Protein AF-A0A2Z4U8I6-F1 (afdb_monomer)

Mean predicted aligned error: 8.93 Å

Secondary structure (DSSP, 8-state):
-HHHHHHHHHHHHHHHHHHHHHHHH-HHHHHHHHHHHHHHHHHHHHHHHHHHHHHHHHHHTT--

pLDDT: mean 83.81, std 8.23, range [56.72, 96.19]

Sequence (64 aa):
MLHMLYAIHDFKERAEISANCFAKLHPFVFFLSVFIGMPVLTLGAVFLFSSVLVVPMALVLGWT

Organism: NCBI:txid1912897

Solvent-accessible surface area (backbone atoms only — not comparable to full-atom values): 3556 Å² total; per-residue (Å²): 115,70,68,60,54,50,51,54,48,53,53,48,51,52,49,51,53,52,49,53,53,44,37,72,77,35,52,68,60,43,50,50,48,54,65,48,44,56,54,50,52,51,51,48,51,51,48,52,55,47,43,68,55,50,52,59,49,33,60,74,71,60,73,113

Structure (mmCIF, N/CA/C/O backbone):
data_AF-A0A2Z4U8I6-F1
#
_entry.id   AF-A0A2Z4U8I6-F1
#
loop_
_atom_site.group_PDB
_atom_site.id
_atom_site.type_symbol
_atom_site.label_atom_id
_atom_site.label_alt_id
_atom_site.label_comp_id
_atom_site.label_asym_id
_atom_site.label_entity_id
_atom_site.label_seq_id
_atom_site.pdbx_PDB_ins_code
_atom_site.Cartn_x
_atom_site.Cartn_y
_atom_site.Cartn_z
_atom_site.occupancy
_atom_site.B_iso_or_equiv
_atom_site.auth_seq_id
_atom_site.auth_comp_id
_atom_site.auth_asym_id
_atom_site.auth_atom_id
_atom_site.pdbx_PDB_model_num
ATOM 1 N N . MET A 1 1 ? 20.692 13.069 11.232 1.00 61.44 1 MET A N 1
ATOM 2 C CA . MET A 1 1 ? 20.011 11.760 11.386 1.00 61.44 1 MET A CA 1
ATOM 3 C C . MET A 1 1 ? 18.912 11.790 12.451 1.00 61.44 1 MET A C 1
ATOM 5 O O . MET A 1 1 ? 17.782 11.490 12.102 1.00 61.44 1 MET A O 1
ATOM 9 N N . LEU A 1 2 ? 19.175 12.232 13.691 1.00 80.25 2 LEU A N 1
ATOM 10 C CA . LEU A 1 2 ? 18.166 12.312 14.773 1.00 80.25 2 LEU A CA 1
ATOM 11 C C . LEU A 1 2 ? 16.910 13.143 14.444 1.00 80.25 2 LEU A C 1
ATOM 13 O O . LEU A 1 2 ? 15.811 12.767 14.829 1.00 80.25 2 LEU A O 1
ATOM 17 N N . HIS A 1 3 ? 17.053 14.230 13.681 1.00 76.25 3 HIS A N 1
ATOM 18 C CA . HIS A 1 3 ? 15.930 15.112 13.341 1.00 76.25 3 HIS A CA 1
ATOM 19 C C . HIS A 1 3 ? 14.868 14.443 12.447 1.00 76.25 3 HIS A C 1
ATOM 21 O O . HIS A 1 3 ? 13.684 14.724 12.588 1.00 76.25 3 HIS A O 1
ATOM 27 N N . MET A 1 4 ? 15.273 13.517 11.564 1.00 81.94 4 MET A N 1
ATOM 28 C CA . MET A 1 4 ? 14.319 12.755 10.746 1.00 81.94 4 MET A CA 1
ATOM 29 C C . MET A 1 4 ? 13.540 11.760 11.602 1.00 81.94 4 MET A C 1
ATOM 31 O O . MET A 1 4 ? 12.329 11.650 11.464 1.00 81.94 4 MET A O 1
ATOM 35 N N . LEU A 1 5 ? 14.225 11.068 12.516 1.00 86.00 5 LEU A N 1
ATOM 36 C CA . LEU A 1 5 ? 13.587 10.118 13.425 1.00 86.00 5 LEU A CA 1
ATOM 37 C C . LEU A 1 5 ? 12.593 10.817 14.355 1.00 86.00 5 LEU A C 1
ATOM 39 O O . LEU A 1 5 ? 11.504 10.299 14.570 1.00 86.00 5 LEU A O 1
ATOM 43 N N . TYR A 1 6 ? 12.937 12.011 14.845 1.00 87.69 6 TYR A N 1
ATOM 44 C CA . TYR A 1 6 ? 12.036 12.819 15.664 1.00 87.69 6 TYR A CA 1
ATOM 45 C C . TYR A 1 6 ? 10.785 13.248 14.891 1.00 87.69 6 TYR A C 1
ATOM 47 O O . TYR A 1 6 ? 9.675 13.082 15.386 1.00 87.69 6 TYR A O 1
ATOM 55 N N . ALA A 1 7 ? 10.945 13.713 13.648 1.00 83.81 7 ALA A N 1
ATOM 56 C CA . ALA A 1 7 ? 9.811 14.062 12.798 1.00 83.81 7 ALA A CA 1
ATOM 57 C C . ALA A 1 7 ? 8.916 12.845 12.512 1.00 83.81 7 ALA A C 1
ATOM 59 O O . ALA A 1 7 ? 7.701 12.937 12.636 1.00 83.81 7 ALA A O 1
ATOM 60 N N . ILE A 1 8 ? 9.500 11.685 12.193 1.00 85.88 8 ILE A N 1
ATOM 61 C CA . ILE A 1 8 ? 8.739 10.446 11.964 1.00 85.88 8 ILE A CA 1
ATOM 62 C C . ILE A 1 8 ? 7.988 10.026 13.235 1.00 85.88 8 ILE A C 1
ATOM 64 O O . ILE A 1 8 ? 6.841 9.590 13.150 1.00 85.88 8 ILE A O 1
ATOM 68 N N . HIS A 1 9 ? 8.610 10.178 14.406 1.00 85.50 9 HIS A N 1
ATOM 69 C CA . HIS A 1 9 ? 7.979 9.862 15.683 1.00 85.50 9 HIS A CA 1
ATOM 70 C C . HIS A 1 9 ? 6.812 10.807 16.004 1.00 85.50 9 HIS A C 1
ATOM 72 O O . HIS A 1 9 ? 5.745 10.322 16.365 1.00 85.50 9 HIS A O 1
ATOM 78 N N . ASP A 1 10 ? 6.969 12.122 15.815 1.00 86.38 10 ASP A N 1
ATOM 79 C CA . ASP A 1 10 ? 5.887 13.106 16.004 1.00 86.38 10 ASP A CA 1
ATOM 80 C C . A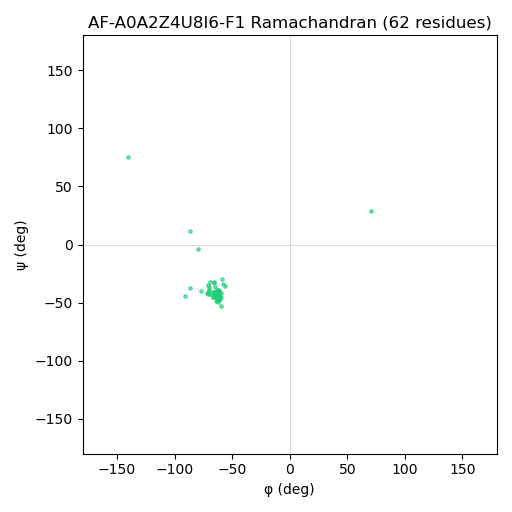SP A 1 10 ? 4.723 12.854 15.030 1.00 86.38 10 ASP A C 1
ATOM 82 O O . ASP A 1 10 ? 3.560 12.827 15.435 1.00 86.38 10 ASP A O 1
ATOM 86 N N . PHE A 1 11 ? 5.021 12.559 13.760 1.00 80.00 11 PHE A N 1
ATOM 87 C CA . PHE A 1 11 ? 3.999 12.192 12.776 1.00 80.00 11 PHE A CA 1
ATOM 88 C C . PHE A 1 11 ? 3.253 10.914 13.162 1.00 80.00 11 PHE A C 1
ATOM 90 O O . PHE A 1 11 ? 2.026 10.859 13.049 1.00 80.00 11 PHE A O 1
ATOM 97 N N . LYS A 1 12 ? 3.982 9.895 13.626 1.00 81.12 12 LYS A N 1
ATOM 98 C CA . LYS A 1 12 ? 3.390 8.642 14.094 1.00 81.12 12 LYS A CA 1
ATOM 99 C C . LYS A 1 12 ? 2.512 8.878 15.322 1.00 81.12 12 LYS A C 1
ATOM 101 O O . LYS A 1 12 ? 1.381 8.413 15.331 1.00 81.12 12 LYS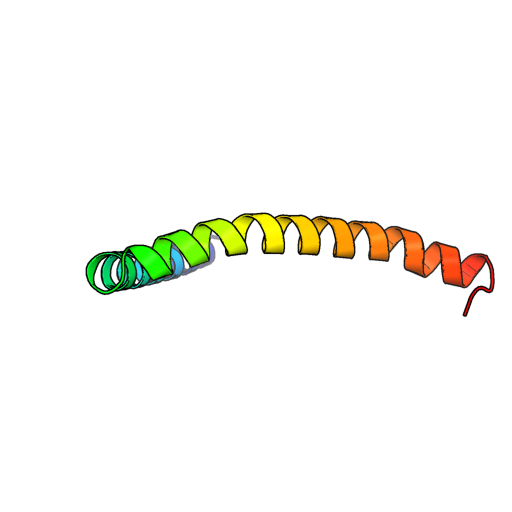 A O 1
ATOM 106 N N . GLU A 1 13 ? 2.972 9.658 16.293 1.00 86.94 13 GLU A N 1
ATOM 107 C CA . GLU A 1 13 ? 2.205 9.980 17.499 1.00 86.94 13 GLU A CA 1
ATOM 108 C C . GLU A 1 13 ? 0.903 10.724 17.162 1.00 86.94 13 GLU A C 1
ATOM 110 O O . GLU A 1 13 ? -0.174 10.339 17.621 1.00 86.94 13 GLU A O 1
ATOM 115 N N . ARG A 1 14 ? 0.955 11.725 16.274 1.00 83.00 14 ARG A N 1
ATOM 116 C CA . ARG A 1 14 ? -0.246 12.433 15.794 1.00 83.00 14 ARG A CA 1
ATOM 117 C C . ARG A 1 14 ? -1.205 11.515 15.040 1.00 83.00 14 ARG A C 1
ATOM 119 O O . ARG A 1 14 ? -2.420 11.628 15.216 1.00 83.00 14 ARG A O 1
ATOM 126 N N . ALA A 1 15 ? -0.675 10.614 14.214 1.00 77.62 15 ALA A N 1
ATOM 127 C CA . ALA A 1 15 ? -1.475 9.631 13.493 1.00 77.62 15 ALA A CA 1
ATOM 128 C C . ALA A 1 15 ? -2.143 8.638 14.455 1.00 77.62 15 ALA A C 1
ATOM 130 O O . ALA A 1 15 ? -3.326 8.348 14.292 1.00 77.62 15 ALA A O 1
ATOM 131 N N . GLU A 1 16 ? -1.435 8.180 15.488 1.00 81.38 16 GLU A N 1
ATOM 132 C CA . GLU A 1 16 ? -1.977 7.296 16.525 1.00 81.38 16 GLU A CA 1
ATOM 133 C C . GLU A 1 16 ? -3.067 7.994 17.349 1.00 81.38 16 GLU A C 1
ATOM 135 O O . GLU A 1 16 ? -4.125 7.409 17.584 1.00 81.38 16 GLU A O 1
ATOM 140 N N . ILE A 1 17 ? -2.879 9.265 17.720 1.00 85.69 17 ILE A N 1
ATOM 141 C CA . ILE A 1 17 ? -3.902 10.052 18.427 1.00 85.69 17 ILE A CA 1
ATOM 142 C C . ILE A 1 17 ? -5.153 10.223 17.556 1.00 85.69 17 ILE A C 1
ATOM 144 O O . ILE A 1 17 ? -6.274 10.018 18.032 1.00 85.69 17 ILE A O 1
ATOM 148 N N . SER A 1 18 ? -4.975 10.566 16.277 1.00 75.81 18 SER A N 1
ATOM 149 C CA . SER A 1 18 ? -6.084 10.710 15.330 1.00 75.81 18 SER A CA 1
ATOM 150 C C . SER A 1 18 ? -6.817 9.382 15.132 1.00 75.81 18 SER A C 1
ATOM 152 O O . SER A 1 18 ? -8.037 9.330 15.279 1.00 75.81 18 SER A O 1
ATOM 154 N N . ALA A 1 19 ? -6.079 8.291 14.917 1.00 78.38 19 ALA A N 1
ATOM 155 C CA . ALA A 1 19 ? -6.627 6.948 14.772 1.00 78.38 19 ALA A CA 1
ATOM 156 C C . ALA A 1 19 ? -7.412 6.510 16.013 1.00 78.38 19 ALA A C 1
ATOM 158 O O . ALA A 1 19 ? -8.504 5.966 15.880 1.00 78.38 19 ALA A O 1
ATOM 159 N N . ASN A 1 20 ? -6.910 6.793 17.216 1.00 78.31 20 ASN A N 1
ATOM 160 C CA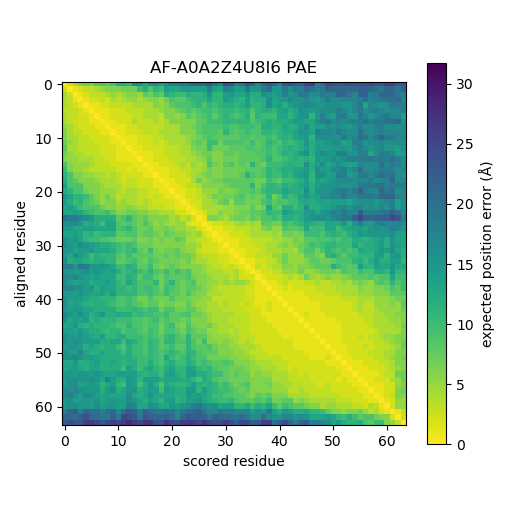 . ASN A 1 20 ? -7.579 6.425 18.462 1.00 78.31 20 ASN A CA 1
ATOM 161 C C . ASN A 1 20 ? -8.851 7.260 18.705 1.00 78.31 20 ASN A C 1
ATOM 163 O O . ASN A 1 20 ? -9.853 6.754 19.214 1.00 78.31 20 ASN A O 1
ATOM 167 N N . CYS A 1 21 ? -8.841 8.533 18.298 1.00 76.69 21 CYS A N 1
ATOM 168 C CA . CYS A 1 21 ? -10.026 9.389 18.320 1.00 76.69 21 CYS A CA 1
ATOM 169 C C . CYS A 1 21 ? -11.088 8.898 17.317 1.00 76.69 21 CYS A C 1
ATOM 171 O O . CYS A 1 21 ? -12.258 8.744 17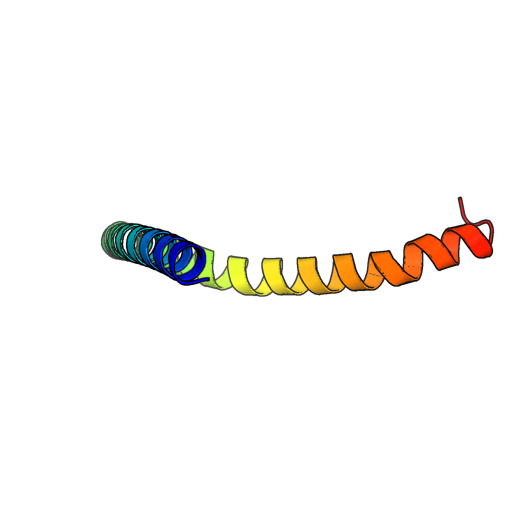.673 1.00 76.69 21 CYS A O 1
ATOM 173 N N . PHE A 1 22 ? -10.671 8.551 16.094 1.00 73.12 22 PHE A N 1
ATOM 174 C CA . PHE A 1 22 ? -11.535 7.963 15.067 1.00 73.12 22 PHE A CA 1
ATOM 175 C C . PHE A 1 22 ? -12.086 6.592 15.474 1.00 73.12 22 PHE A C 1
ATOM 177 O O . PHE A 1 22 ? -13.267 6.326 15.262 1.00 73.12 22 PHE A O 1
ATOM 184 N N . ALA A 1 23 ? -11.271 5.742 16.102 1.00 76.25 23 ALA A N 1
ATOM 185 C CA . ALA A 1 23 ? -11.690 4.434 16.595 1.00 76.25 23 ALA A CA 1
ATOM 186 C C . ALA A 1 23 ? -12.734 4.548 17.715 1.00 76.25 23 ALA A C 1
ATOM 188 O O . ALA A 1 23 ? -13.668 3.748 17.760 1.00 76.25 23 ALA A O 1
ATOM 189 N N . LYS A 1 24 ? -12.616 5.559 18.589 1.00 77.31 24 LYS A N 1
ATOM 190 C CA . LYS A 1 24 ? -13.605 5.825 19.645 1.00 77.31 24 LYS A CA 1
ATOM 191 C C . LYS A 1 24 ? -14.926 6.371 19.109 1.00 77.31 24 LYS A C 1
ATOM 193 O O . LYS A 1 24 ? -15.973 5.962 19.601 1.00 77.31 24 LYS A O 1
ATOM 198 N N . LEU A 1 25 ? -14.892 7.286 18.139 1.00 79.00 25 LEU A N 1
ATOM 199 C CA . LEU A 1 25 ? -16.117 7.867 17.576 1.00 79.00 25 LEU A CA 1
ATOM 200 C C . LEU A 1 25 ? -16.819 6.920 16.591 1.00 79.00 25 LEU A C 1
ATOM 202 O O . LEU A 1 25 ? -18.043 6.838 16.581 1.00 79.00 25 LEU A O 1
ATOM 206 N N . HIS A 1 26 ? -16.053 6.211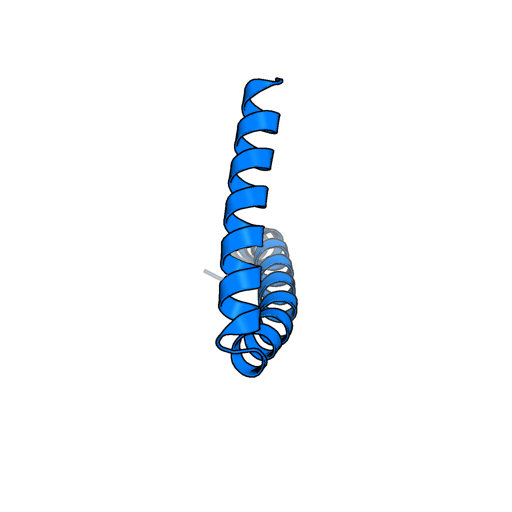 15.759 1.00 80.50 26 HIS A N 1
ATOM 207 C CA . HIS A 1 26 ? -16.573 5.369 14.683 1.00 80.50 26 HIS A CA 1
ATOM 208 C C . HIS A 1 26 ? -15.790 4.051 14.552 1.00 80.50 26 HIS A C 1
ATOM 210 O O . HIS A 1 26 ? -15.046 3.856 13.584 1.00 80.50 26 HIS A O 1
ATOM 216 N N . PRO A 1 27 ? -16.008 3.088 15.467 1.00 76.62 27 PRO A N 1
ATOM 217 C CA . PRO A 1 27 ? -15.320 1.795 15.445 1.00 76.62 27 PRO A CA 1
ATOM 218 C C . PRO A 1 27 ? -15.538 1.018 14.135 1.00 76.62 27 PRO A C 1
ATOM 220 O O . PRO A 1 27 ? -14.622 0.363 13.642 1.00 76.62 27 PRO A O 1
ATOM 223 N N . PHE A 1 28 ? -16.718 1.141 13.517 1.00 76.19 28 PHE A N 1
ATOM 224 C CA . PHE A 1 28 ? -17.019 0.489 12.238 1.00 76.19 28 PHE A CA 1
ATOM 225 C C . PHE A 1 28 ? -16.255 1.108 11.056 1.00 76.19 28 PHE A C 1
ATOM 227 O O . PHE A 1 28 ? -15.744 0.389 10.203 1.00 76.19 28 PHE A O 1
ATOM 234 N N . VAL A 1 29 ? -16.128 2.439 11.019 1.00 74.75 29 VAL A N 1
ATOM 235 C CA . VAL A 1 29 ? -15.392 3.147 9.954 1.00 74.75 29 VAL A CA 1
ATOM 236 C C . VAL A 1 29 ? -13.893 2.895 10.084 1.00 74.75 29 VAL A C 1
ATOM 238 O O . VAL A 1 29 ? -13.221 2.688 9.077 1.00 74.75 29 VAL A O 1
ATOM 241 N N . PHE A 1 30 ? -13.374 2.840 11.313 1.00 79.38 30 PHE A N 1
ATOM 242 C CA . PHE A 1 30 ? -11.988 2.455 11.570 1.00 79.38 30 PHE A CA 1
ATOM 243 C C . PHE A 1 30 ? -11.695 1.034 11.070 1.00 79.38 30 PHE A C 1
ATOM 245 O O . PHE A 1 30 ? -10.727 0.823 10.340 1.00 79.38 30 PHE A O 1
ATOM 252 N N . PHE A 1 31 ? -12.569 0.072 11.382 1.00 75.56 31 PHE A N 1
ATOM 253 C CA . PHE A 1 31 ? -12.442 -1.297 10.881 1.00 75.56 31 PHE A CA 1
ATOM 254 C C . PHE A 1 31 ? -12.465 -1.351 9.347 1.00 75.56 31 PHE A C 1
ATOM 256 O O . PHE A 1 31 ? -11.604 -1.985 8.739 1.00 75.56 31 PHE A O 1
ATOM 263 N N . LEU A 1 32 ? -13.393 -0.625 8.716 1.00 77.50 32 LEU A N 1
ATOM 264 C CA . LEU A 1 32 ? -13.484 -0.535 7.259 1.00 77.50 32 LEU A CA 1
ATOM 265 C C . LEU A 1 32 ? -12.218 0.086 6.646 1.00 77.50 32 LEU A C 1
ATOM 267 O O . LEU A 1 32 ? -11.726 -0.388 5.627 1.00 77.50 32 LEU A O 1
ATOM 271 N N . SER A 1 33 ? -11.658 1.114 7.284 1.00 78.25 33 SER A N 1
ATOM 272 C CA . SER A 1 33 ? -10.432 1.783 6.843 1.00 78.25 33 SER A CA 1
ATOM 273 C C . SER A 1 33 ? -9.210 0.870 6.917 1.00 78.25 33 SER A C 1
ATOM 275 O O . SER A 1 33 ? -8.419 0.867 5.980 1.00 78.25 33 SER A O 1
ATOM 277 N N . VAL A 1 34 ? -9.064 0.058 7.966 1.00 80.44 34 VAL A N 1
ATOM 278 C CA . VAL A 1 34 ? -7.965 -0.921 8.059 1.00 80.44 34 VAL A CA 1
ATOM 279 C C . VAL A 1 34 ? -8.160 -2.048 7.043 1.00 80.44 34 VAL A C 1
ATOM 281 O O . VAL A 1 34 ? -7.210 -2.437 6.358 1.00 80.44 34 VAL A O 1
ATOM 284 N N . PHE A 1 35 ? -9.396 -2.535 6.903 1.00 80.81 35 PHE A N 1
ATOM 285 C CA . PHE A 1 35 ? -9.732 -3.633 5.999 1.00 80.81 35 PHE A CA 1
ATOM 286 C C . PHE A 1 35 ? -9.619 -3.249 4.525 1.00 80.81 35 PHE A C 1
ATOM 288 O O . PHE A 1 35 ? -9.264 -4.093 3.719 1.00 80.81 35 PHE A O 1
ATOM 295 N N . ILE A 1 36 ? -9.894 -1.995 4.161 1.00 84.81 36 ILE A N 1
ATOM 296 C CA . ILE A 1 36 ? -9.708 -1.478 2.797 1.00 84.81 36 ILE A CA 1
ATOM 297 C C . ILE A 1 36 ? -8.275 -0.975 2.605 1.00 84.81 36 ILE A C 1
ATOM 299 O O . ILE A 1 36 ? -7.680 -1.186 1.552 1.00 84.81 36 ILE A O 1
ATOM 303 N N . GLY A 1 37 ? -7.690 -0.3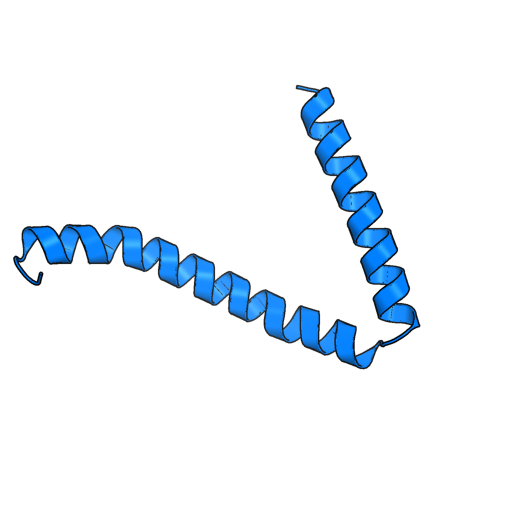51 3.626 1.00 83.19 37 GLY A N 1
ATOM 304 C CA . GLY A 1 37 ? -6.359 0.243 3.565 1.00 83.19 37 GLY A CA 1
ATOM 305 C C . GLY A 1 37 ? -5.271 -0.786 3.280 1.00 83.19 37 GLY A C 1
ATOM 306 O O . GLY A 1 37 ? -4.472 -0.582 2.372 1.00 83.19 37 GLY A O 1
ATOM 307 N N . MET A 1 38 ? -5.267 -1.918 3.988 1.00 84.06 38 MET A N 1
ATOM 308 C CA . MET A 1 38 ? -4.258 -2.971 3.792 1.00 84.06 38 MET A CA 1
ATOM 309 C C . MET A 1 38 ? -4.286 -3.579 2.368 1.00 84.06 38 MET A C 1
ATOM 311 O O . MET A 1 38 ? -3.234 -3.621 1.720 1.00 84.06 38 MET A O 1
ATOM 315 N N . PRO A 1 39 ? -5.443 -3.995 1.813 1.00 88.62 39 PRO A N 1
ATOM 316 C CA . PRO A 1 39 ? -5.543 -4.454 0.430 1.00 88.62 39 PRO A CA 1
ATOM 317 C C . PRO A 1 39 ? -5.218 -3.376 -0.594 1.00 88.62 39 PRO A C 1
ATOM 319 O O . PRO A 1 39 ? -4.506 -3.667 -1.547 1.00 88.62 39 PRO A O 1
ATOM 322 N N . VAL A 1 40 ? -5.692 -2.140 -0.414 1.00 90.69 40 VAL A N 1
ATOM 323 C CA . VAL A 1 40 ? -5.416 -1.046 -1.360 1.00 90.69 40 VAL A CA 1
ATOM 324 C C . VAL A 1 40 ? -3.925 -0.720 -1.397 1.00 90.69 40 VAL A C 1
ATOM 326 O O . VAL A 1 40 ? -3.372 -0.554 -2.481 1.00 90.69 40 VAL A O 1
ATOM 329 N N . LEU A 1 41 ? -3.250 -0.700 -0.244 1.00 88.94 41 LEU A N 1
ATOM 330 C CA . LEU A 1 41 ? -1.798 -0.524 -0.175 1.00 88.94 41 LEU A CA 1
ATOM 331 C C . LEU A 1 41 ? -1.062 -1.669 -0.872 1.00 88.94 41 LEU A C 1
ATOM 333 O O . LEU A 1 41 ? -0.139 -1.426 -1.647 1.00 88.94 41 LEU A O 1
ATOM 337 N N . THR A 1 42 ? -1.494 -2.908 -0.637 1.00 92.50 42 THR A N 1
ATOM 338 C CA . THR A 1 42 ? -0.890 -4.094 -1.260 1.00 92.50 42 THR A CA 1
ATOM 339 C C . THR A 1 42 ? -1.080 -4.078 -2.777 1.00 92.50 42 THR A C 1
ATOM 341 O O . THR A 1 42 ? -0.114 -4.233 -3.521 1.00 92.50 42 THR A O 1
ATOM 344 N N . LEU A 1 43 ? -2.304 -3.830 -3.249 1.00 95.12 43 LEU A N 1
ATOM 345 C CA . LEU A 1 43 ? -2.630 -3.726 -4.671 1.00 95.12 43 LEU A CA 1
ATOM 346 C C . LEU A 1 43 ? -1.877 -2.573 -5.332 1.00 95.12 43 LEU A C 1
ATOM 348 O O . LEU A 1 43 ? -1.326 -2.758 -6.411 1.00 95.12 43 LEU A O 1
ATOM 352 N N . GLY A 1 44 ? -1.804 -1.413 -4.679 1.00 95.50 44 GLY A N 1
ATOM 353 C CA . GLY A 1 44 ? -1.043 -0.265 -5.163 1.00 95.50 44 GLY A CA 1
ATOM 354 C C . GLY A 1 44 ? 0.448 -0.572 -5.285 1.00 95.50 44 GLY A C 1
ATOM 355 O O . GLY A 1 44 ? 1.046 -0.284 -6.318 1.00 95.50 44 GLY A O 1
ATOM 356 N N . ALA A 1 45 ? 1.045 -1.216 -4.280 1.00 95.56 45 ALA A N 1
ATOM 357 C CA . ALA A 1 45 ? 2.451 -1.614 -4.315 1.00 95.56 45 ALA A CA 1
ATOM 358 C C . ALA A 1 45 ? 2.735 -2.622 -5.439 1.00 95.56 45 ALA A C 1
ATOM 360 O O . ALA A 1 45 ? 3.675 -2.434 -6.212 1.00 95.56 45 ALA A O 1
ATOM 361 N N . VAL A 1 46 ? 1.897 -3.656 -5.572 1.00 96.00 46 VAL A N 1
ATOM 362 C CA . VAL A 1 46 ? 2.007 -4.651 -6.651 1.00 96.00 46 VAL A CA 1
ATOM 363 C C . VAL A 1 46 ? 1.824 -3.992 -8.015 1.00 96.00 46 VAL A C 1
ATOM 365 O O . VAL A 1 46 ? 2.595 -4.269 -8.930 1.00 96.00 46 VAL A O 1
ATOM 368 N N . PHE A 1 47 ? 0.852 -3.091 -8.155 1.00 95.56 47 PHE A N 1
ATOM 369 C CA . PHE A 1 47 ? 0.599 -2.369 -9.397 1.00 95.56 47 PHE A CA 1
ATOM 370 C C . PHE A 1 47 ? 1.769 -1.468 -9.785 1.00 95.56 47 PHE A C 1
ATOM 372 O O . PHE A 1 47 ? 2.185 -1.486 -10.940 1.00 95.56 47 PHE A O 1
ATOM 379 N N . LEU A 1 48 ? 2.332 -0.710 -8.842 1.00 96.19 48 LEU A N 1
ATOM 380 C CA . LEU A 1 48 ? 3.502 0.132 -9.093 1.00 96.19 48 LEU A CA 1
ATOM 381 C C . LEU A 1 48 ? 4.705 -0.714 -9.502 1.00 96.19 48 LEU A C 1
ATOM 383 O O . LEU A 1 48 ? 5.345 -0.420 -10.507 1.00 96.19 48 LEU A O 1
ATOM 387 N N . PHE A 1 49 ? 4.978 -1.794 -8.770 1.00 94.88 49 PHE A N 1
ATOM 3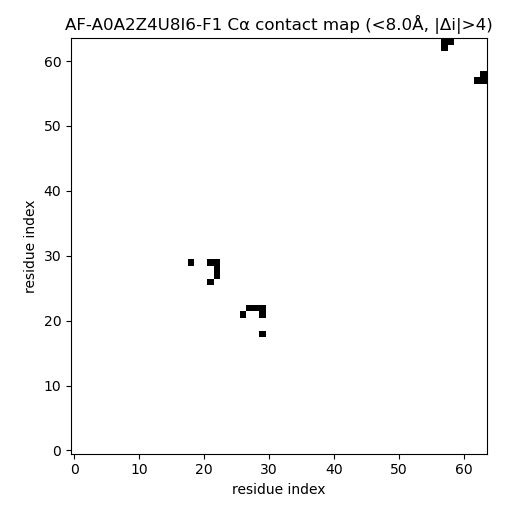88 C CA . PHE A 1 49 ? 6.091 -2.684 -9.081 1.00 94.88 49 PHE A CA 1
ATOM 389 C C . PHE A 1 49 ? 5.916 -3.361 -10.444 1.00 94.88 49 PHE A C 1
ATOM 391 O O . PHE A 1 49 ? 6.842 -3.405 -11.251 1.00 94.88 49 PHE A O 1
ATOM 398 N N . SER A 1 50 ? 4.703 -3.832 -10.732 1.00 94.06 50 SER A N 1
ATOM 399 C CA . SER A 1 50 ? 4.361 -4.402 -12.029 1.00 94.06 50 SER A CA 1
ATOM 400 C C . SER A 1 50 ? 4.494 -3.359 -13.135 1.00 94.06 50 SER A C 1
ATOM 402 O O . SER A 1 50 ? 5.122 -3.639 -14.146 1.00 94.06 50 SER A O 1
ATOM 404 N N . SER A 1 51 ? 4.019 -2.132 -12.922 1.00 94.06 51 SER A N 1
ATOM 405 C CA . SER A 1 51 ? 4.131 -1.037 -13.891 1.00 94.06 51 SER A CA 1
ATOM 406 C C . SER A 1 51 ? 5.586 -0.685 -14.189 1.00 94.06 51 SER A C 1
ATOM 408 O O . SER A 1 51 ? 5.929 -0.486 -15.348 1.00 94.06 51 SER A O 1
ATOM 410 N N . VAL A 1 52 ? 6.467 -0.684 -13.185 1.00 96.00 52 VAL A N 1
ATOM 411 C CA . VAL A 1 52 ? 7.908 -0.450 -13.383 1.00 96.00 52 VAL A CA 1
ATOM 412 C C . VAL A 1 52 ? 8.534 -1.479 -14.328 1.00 96.00 52 VAL A C 1
ATOM 414 O O . VAL A 1 52 ? 9.479 -1.139 -15.029 1.00 96.00 52 VAL A O 1
ATOM 417 N N . LEU A 1 53 ? 8.017 -2.708 -14.386 1.00 92.75 53 LEU A N 1
ATOM 418 C CA . LEU A 1 53 ? 8.503 -3.748 -15.299 1.00 92.75 53 LEU A CA 1
ATOM 419 C C . LEU A 1 53 ? 7.752 -3.746 -16.637 1.00 92.75 53 LEU A C 1
ATOM 421 O O . LEU A 1 53 ? 8.361 -3.843 -17.699 1.00 92.75 53 LEU A O 1
ATOM 425 N N . VAL A 1 54 ? 6.428 -3.622 -16.587 1.00 93.06 54 VAL A N 1
ATOM 426 C CA . VAL A 1 54 ? 5.534 -3.723 -17.745 1.00 93.06 54 VAL A CA 1
ATOM 427 C C . VAL A 1 54 ? 5.662 -2.504 -18.650 1.00 93.06 54 VAL A C 1
ATOM 429 O O . VAL A 1 54 ? 5.724 -2.672 -19.862 1.00 93.06 54 VAL A O 1
ATOM 432 N N . VAL A 1 55 ? 5.752 -1.291 -18.099 1.00 91.25 55 VAL A N 1
ATOM 433 C CA . VAL A 1 55 ? 5.877 -0.051 -18.885 1.00 91.25 55 VAL A CA 1
ATOM 434 C C . VAL A 1 55 ? 7.132 -0.042 -19.769 1.00 91.25 55 VAL A C 1
ATOM 436 O O . VAL A 1 55 ? 6.984 0.160 -20.974 1.00 91.25 55 VAL A O 1
ATOM 439 N N . PRO A 1 56 ? 8.359 -0.290 -19.268 1.00 89.00 56 PRO A N 1
ATOM 440 C CA . PRO A 1 56 ? 9.532 -0.327 -20.139 1.00 89.00 56 PRO A CA 1
ATOM 441 C C . PRO A 1 56 ? 9.483 -1.496 -21.123 1.00 89.00 56 PRO A C 1
ATOM 443 O O . PRO A 1 56 ? 9.925 -1.348 -22.258 1.00 89.00 56 PRO A O 1
ATOM 446 N N . MET A 1 57 ? 8.910 -2.637 -20.733 1.00 89.62 57 MET A N 1
ATOM 447 C CA . MET A 1 57 ? 8.757 -3.767 -21.647 1.00 89.62 57 MET A CA 1
ATOM 448 C C . MET A 1 57 ? 7.781 -3.441 -22.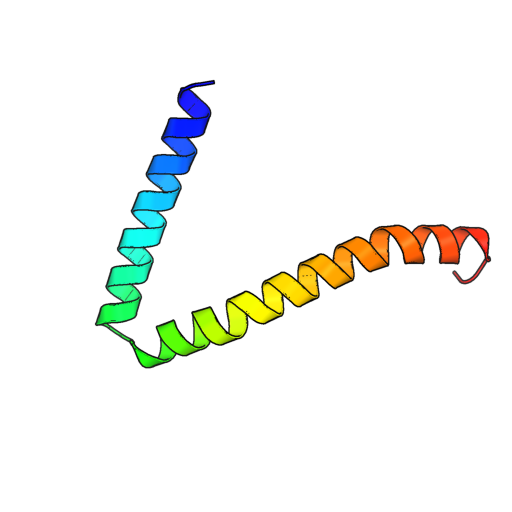788 1.00 89.62 57 MET A C 1
ATOM 450 O O . MET A 1 57 ? 8.073 -3.750 -23.940 1.00 89.62 57 MET A O 1
ATOM 454 N N . ALA A 1 58 ? 6.676 -2.753 -22.493 1.00 89.88 58 ALA A N 1
ATOM 455 C CA . ALA A 1 58 ? 5.725 -2.267 -23.489 1.00 89.88 58 ALA A CA 1
ATOM 456 C C . ALA A 1 58 ? 6.368 -1.250 -24.448 1.00 89.88 58 ALA A C 1
ATOM 458 O O . ALA A 1 58 ? 6.131 -1.323 -25.651 1.00 89.88 58 ALA A O 1
ATOM 459 N N . LEU A 1 59 ? 7.235 -0.363 -23.945 1.00 86.50 59 LEU A N 1
ATOM 460 C CA . LEU A 1 59 ? 7.990 0.582 -24.776 1.00 86.50 59 LEU A CA 1
ATOM 461 C C . LEU A 1 59 ? 8.991 -0.124 -25.705 1.00 86.50 59 LEU A C 1
ATOM 463 O O . LEU A 1 59 ? 9.095 0.232 -26.876 1.00 86.50 59 LEU A O 1
ATOM 467 N N . VAL A 1 60 ? 9.710 -1.139 -25.213 1.00 89.44 60 VAL A N 1
ATOM 468 C CA . VAL A 1 60 ? 10.680 -1.908 -26.020 1.00 89.44 60 VAL A CA 1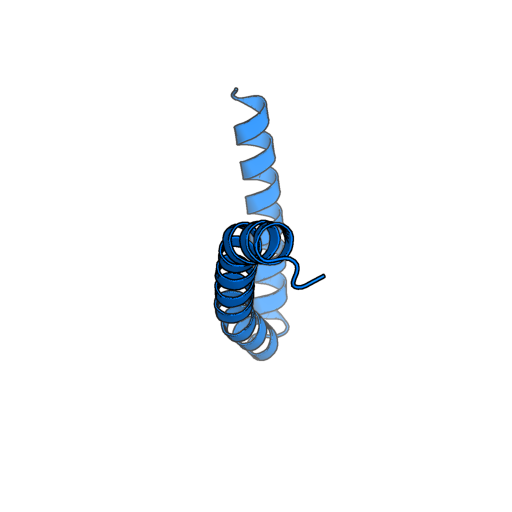
ATOM 469 C C . VAL A 1 60 ? 9.984 -2.786 -27.065 1.00 89.44 60 VAL A C 1
ATOM 471 O O . VAL A 1 60 ? 10.487 -2.932 -28.176 1.00 89.44 60 VAL A O 1
ATOM 474 N N . LEU A 1 61 ? 8.825 -3.358 -26.730 1.00 85.31 61 LEU A N 1
ATOM 475 C CA . LEU A 1 61 ? 8.028 -4.193 -27.635 1.00 85.31 61 LEU A CA 1
ATOM 476 C C . LEU A 1 61 ? 7.188 -3.380 -28.638 1.00 85.31 61 LEU A C 1
ATOM 478 O O . LEU A 1 61 ? 6.547 -3.974 -29.503 1.00 85.31 61 LEU A O 1
ATOM 482 N N . GLY A 1 62 ? 7.191 -2.045 -28.544 1.00 80.69 62 GLY A N 1
ATOM 483 C CA . GLY A 1 62 ? 6.433 -1.164 -29.437 1.00 80.69 62 GLY A CA 1
ATOM 484 C C . GLY A 1 62 ? 4.916 -1.220 -29.222 1.00 80.69 62 GLY A C 1
ATOM 485 O O . GLY A 1 62 ? 4.161 -1.023 -30.167 1.00 80.69 62 GLY A O 1
ATOM 486 N N . TRP A 1 63 ? 4.463 -1.525 -28.002 1.00 67.88 63 TRP A N 1
ATOM 487 C CA . TRP A 1 63 ? 3.043 -1.598 -27.618 1.00 67.88 63 TRP A CA 1
ATOM 488 C C . TRP A 1 63 ? 2.431 -0.252 -27.185 1.00 67.88 63 TRP A C 1
ATOM 490 O O . TRP A 1 63 ? 1.326 -0.228 -26.643 1.00 67.88 63 TRP A O 1
ATOM 500 N N . THR A 1 64 ? 3.132 0.856 -27.419 1.00 56.72 64 THR A N 1
ATOM 501 C CA . THR A 1 64 ? 2.611 2.231 -27.300 1.00 56.72 64 THR A CA 1
ATOM 502 C C . THR A 1 64 ? 2.107 2.767 -28.623 1.00 56.72 64 THR A C 1
ATOM 504 O O . THR A 1 64 ? 2.860 2.618 -29.611 1.00 56.72 64 THR A O 1
#

Foldseek 3Di:
DVVVVVVVVVVVVVVVVVLVVCCVVPVPVSVVCVVCVVVVVVCVVVVVVVCVVVVVVCVVVVVD

Radius of gyration: 18.72 Å; Cα contacts (8 Å, |Δi|>4): 9; chains: 1; bounding box: 37×20×49 Å